Protein AF-A0A6L4YQX4-F1 (afdb_monomer_lite)

Radius of gyration: 18.57 Å; chains: 1; bounding box: 45×34×50 Å

Secondary structure (DSSP, 8-state):
-----PPPP-SB-----BTTTB-HHHHHHHHHHHHHHTTT----HHHHHHHHHHHHHHHHHH----HHHHHHHHHHHHHHHTT----GGGTTHHHHHGGGPPBPTTHHHHHHHHHTTSB-

Structure (mmCIF, N/CA/C/O backbone):
data_AF-A0A6L4YQX4-F1
#
_entry.id   AF-A0A6L4YQX4-F1
#
loop_
_atom_site.group_PDB
_atom_site.id
_atom_site.type_symbol
_atom_site.label_atom_id
_atom_site.label_alt_id
_atom_site.label_comp_id
_atom_site.label_asym_id
_atom_site.label_entity_id
_atom_site.label_seq_id
_atom_site.pdbx_PDB_ins_code
_atom_site.Cartn_x
_atom_site.Cartn_y
_atom_site.Cartn_z
_atom_site.occupancy
_atom_site.B_iso_or_equiv
_atom_site.auth_seq_id
_atom_site.auth_comp_id
_atom_site.auth_asym_id
_atom_site.auth_atom_id
_atom_site.pdbx_PDB_model_num
ATOM 1 N N . MET A 1 1 ? 20.933 23.710 -32.180 1.00 43.03 1 MET A N 1
ATOM 2 C CA . MET A 1 1 ? 21.618 22.402 -32.240 1.00 43.03 1 MET A CA 1
ATOM 3 C C . MET A 1 1 ? 21.294 21.699 -30.932 1.00 43.03 1 MET A C 1
ATOM 5 O O . MET A 1 1 ? 21.873 22.048 -29.916 1.00 43.03 1 MET A O 1
ATOM 9 N N . GLU A 1 2 ? 20.266 20.849 -30.912 1.00 49.19 2 GLU A N 1
ATOM 10 C CA . GLU A 1 2 ? 19.878 20.118 -29.699 1.00 49.19 2 GLU A CA 1
ATOM 11 C C . GLU A 1 2 ? 20.845 18.957 -29.482 1.00 49.19 2 GLU A C 1
ATOM 13 O O . GLU A 1 2 ? 20.941 18.032 -30.291 1.00 49.19 2 GLU A O 1
ATOM 18 N N . THR A 1 3 ? 21.598 19.020 -28.393 1.00 53.81 3 THR A N 1
ATOM 19 C CA . THR A 1 3 ? 22.459 17.937 -27.938 1.00 53.81 3 THR A CA 1
ATOM 20 C C . THR A 1 3 ? 21.564 16.789 -27.477 1.00 53.81 3 THR A C 1
ATOM 22 O O . THR A 1 3 ? 20.989 16.837 -26.390 1.00 53.81 3 THR A O 1
ATOM 25 N N . LYS A 1 4 ? 21.428 15.736 -28.296 1.00 59.88 4 LYS A N 1
ATOM 26 C CA . LYS A 1 4 ? 20.881 14.453 -27.834 1.00 59.88 4 LYS A CA 1
ATOM 27 C C . LYS A 1 4 ? 21.758 13.972 -26.682 1.00 59.88 4 LYS A C 1
ATOM 29 O O . LYS A 1 4 ? 22.874 13.510 -26.906 1.00 59.88 4 LYS A O 1
ATOM 34 N N . LYS A 1 5 ? 21.265 14.111 -25.450 1.00 64.81 5 LYS A N 1
ATOM 35 C CA . LYS A 1 5 ? 21.910 13.549 -24.264 1.00 64.81 5 LYS A CA 1
ATOM 36 C C . LYS A 1 5 ? 22.009 12.042 -24.482 1.00 64.81 5 LYS A C 1
ATOM 38 O O . LYS A 1 5 ? 20.990 11.362 -24.586 1.00 64.81 5 LYS A O 1
ATOM 43 N N . GLN A 1 6 ? 23.231 11.544 -24.633 1.00 67.44 6 GLN A N 1
ATOM 44 C CA . GLN A 1 6 ? 23.480 10.118 -24.771 1.00 67.44 6 GLN A CA 1
ATOM 45 C C . GLN A 1 6 ? 23.023 9.457 -23.471 1.00 67.44 6 GLN A C 1
ATOM 47 O O . GLN A 1 6 ? 23.510 9.804 -22.393 1.00 67.44 6 GLN A O 1
ATOM 52 N N . MET A 1 7 ? 22.013 8.590 -23.555 1.00 64.94 7 MET A N 1
ATOM 53 C CA . MET A 1 7 ? 21.562 7.865 -22.375 1.00 64.94 7 MET A CA 1
ATOM 54 C C . MET A 1 7 ? 22.690 6.930 -21.936 1.00 64.94 7 MET A C 1
ATOM 56 O O . MET A 1 7 ? 23.275 6.267 -22.798 1.00 64.94 7 MET A O 1
ATOM 60 N N . PRO A 1 8 ? 23.014 6.890 -20.636 1.00 72.00 8 PRO A N 1
ATOM 61 C CA . PRO A 1 8 ? 24.006 5.959 -20.140 1.00 72.00 8 PRO A CA 1
ATOM 62 C C . PRO A 1 8 ? 23.606 4.525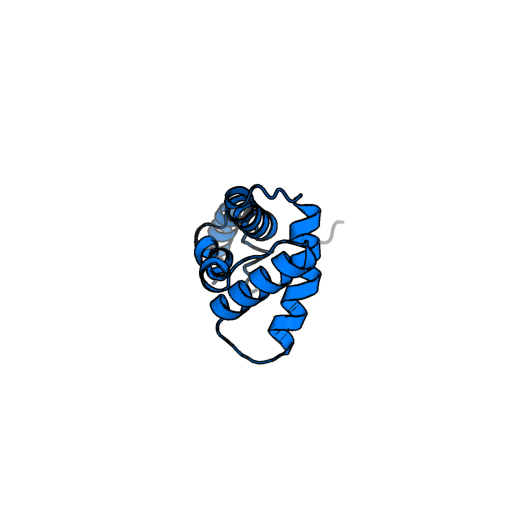 -20.507 1.00 72.00 8 PRO A C 1
ATOM 64 O O . PRO A 1 8 ? 22.426 4.167 -20.500 1.00 72.00 8 PRO A O 1
ATOM 67 N N . GLN A 1 9 ? 24.595 3.734 -20.915 1.00 83.00 9 GLN A N 1
ATOM 68 C CA . GLN A 1 9 ? 24.395 2.341 -21.283 1.00 83.00 9 GLN A CA 1
ATOM 69 C C . GLN A 1 9 ? 24.385 1.510 -19.999 1.00 83.00 9 GLN A C 1
ATOM 71 O O . GLN A 1 9 ? 25.366 1.501 -19.261 1.00 83.00 9 GLN A O 1
ATOM 76 N N . PHE A 1 10 ? 23.265 0.843 -19.735 1.00 89.19 10 PHE A N 1
ATOM 77 C CA . PHE A 1 10 ? 23.080 -0.030 -18.581 1.00 89.19 10 PHE A CA 1
ATOM 78 C C . PHE A 1 10 ? 22.702 -1.429 -19.055 1.00 89.19 10 PHE A C 1
ATOM 80 O O . PHE A 1 10 ? 22.077 -1.574 -20.106 1.00 89.19 10 PHE A O 1
ATOM 87 N N . GLU A 1 11 ? 23.065 -2.438 -18.269 1.00 91.12 11 GLU A N 1
ATOM 88 C CA . GLU A 1 11 ? 22.725 -3.842 -18.533 1.00 91.12 11 GLU A CA 1
ATOM 89 C C . GLU A 1 11 ? 21.556 -4.320 -17.656 1.00 91.12 11 GLU A C 1
ATOM 91 O O . GLU A 1 11 ? 20.728 -5.106 -18.117 1.00 91.12 11 GLU A O 1
ATOM 96 N N . ILE A 1 12 ? 21.453 -3.794 -16.428 1.00 95.56 12 ILE A N 1
ATOM 97 C CA . ILE A 1 12 ? 20.454 -4.172 -15.419 1.00 95.56 12 ILE A CA 1
ATOM 98 C C . ILE A 1 12 ? 19.659 -2.936 -14.983 1.00 95.56 12 ILE A C 1
ATOM 100 O O . ILE A 1 12 ? 20.244 -1.875 -14.752 1.00 95.56 12 ILE A O 1
ATOM 104 N N . ILE A 1 13 ? 18.340 -3.084 -14.835 1.00 94.56 13 ILE A N 1
ATOM 105 C CA . ILE A 1 13 ? 17.455 -2.083 -14.229 1.00 94.56 13 ILE A CA 1
ATOM 106 C C . ILE A 1 13 ? 16.769 -2.707 -13.017 1.00 94.56 13 ILE A C 1
ATOM 108 O O . ILE A 1 13 ? 15.947 -3.599 -13.170 1.00 94.56 13 ILE A O 1
ATOM 112 N N . THR A 1 14 ? 17.069 -2.209 -11.819 1.00 96.00 14 THR A N 1
ATOM 113 C CA . THR A 1 14 ? 16.376 -2.609 -10.589 1.00 96.00 14 THR A CA 1
ATOM 114 C C . THR A 1 14 ? 15.214 -1.666 -10.306 1.00 96.00 14 THR A C 1
ATOM 116 O O . THR A 1 14 ? 15.400 -0.446 -10.338 1.00 96.00 14 THR A O 1
ATOM 119 N N . PHE A 1 15 ? 14.048 -2.215 -9.972 1.00 97.06 15 PHE A N 1
ATOM 120 C CA . PHE A 1 15 ? 12.858 -1.437 -9.637 1.00 97.06 15 PHE A CA 1
ATOM 121 C C . PHE A 1 15 ? 12.521 -1.555 -8.156 1.00 97.06 15 PHE A C 1
ATOM 123 O O . PHE A 1 15 ? 12.547 -2.643 -7.581 1.00 97.06 15 PHE A O 1
ATOM 130 N N . ASP A 1 16 ? 12.138 -0.427 -7.569 1.00 97.31 16 ASP A N 1
ATOM 131 C CA . ASP A 1 16 ? 11.195 -0.458 -6.458 1.00 97.31 16 ASP A CA 1
ATOM 132 C C . ASP A 1 16 ? 9.822 -0.968 -6.955 1.00 97.31 16 ASP A C 1
ATOM 134 O O . ASP A 1 16 ? 9.507 -0.852 -8.139 1.00 97.31 16 ASP A O 1
ATOM 138 N N . CYS A 1 17 ? 9.013 -1.559 -6.072 1.00 94.88 17 CYS A N 1
ATOM 139 C CA . CYS A 1 17 ? 7.738 -2.178 -6.439 1.00 94.88 17 CYS A CA 1
ATOM 140 C C . CYS A 1 17 ? 6.531 -1.324 -6.030 1.00 94.88 17 CYS A C 1
ATOM 142 O O . CYS A 1 17 ? 5.746 -0.916 -6.887 1.00 94.88 17 CYS A O 1
ATOM 144 N N . TYR A 1 18 ? 6.363 -1.037 -4.738 1.00 94.62 18 TYR A N 1
ATOM 145 C CA . TYR A 1 18 ? 5.161 -0.382 -4.215 1.00 94.62 18 TYR A CA 1
ATOM 146 C C . TYR A 1 18 ? 5.290 1.138 -4.317 1.00 94.62 18 TYR A C 1
ATOM 148 O O . TYR A 1 18 ? 6.077 1.748 -3.607 1.00 94.62 18 TYR A O 1
ATOM 156 N N . GLY A 1 19 ? 4.506 1.752 -5.204 1.00 94.44 19 GLY A N 1
ATOM 157 C CA . GLY A 1 19 ? 4.580 3.191 -5.500 1.00 94.44 19 GLY A CA 1
ATOM 158 C C . GLY A 1 19 ? 5.333 3.508 -6.784 1.00 94.44 19 GLY A C 1
ATOM 159 O O . GLY A 1 19 ? 5.114 4.569 -7.361 1.00 94.44 19 GLY A O 1
ATOM 160 N N . THR A 1 20 ? 6.123 2.558 -7.286 1.00 97.81 20 THR A N 1
ATOM 161 C CA . THR A 1 20 ? 6.754 2.635 -8.610 1.00 97.81 20 THR A CA 1
ATOM 162 C C . THR A 1 20 ? 6.009 1.792 -9.648 1.00 97.81 20 THR A C 1
ATOM 164 O O . THR A 1 20 ? 5.718 2.271 -10.741 1.00 97.81 20 THR A O 1
ATOM 167 N N . LEU A 1 21 ? 5.687 0.536 -9.322 1.00 98.25 21 LEU A N 1
ATOM 168 C CA . LEU A 1 21 ? 5.008 -0.408 -10.219 1.00 98.25 21 LEU A CA 1
ATOM 169 C C . LEU A 1 21 ? 3.567 -0.676 -9.775 1.00 98.25 21 LEU A C 1
ATOM 171 O O . LEU A 1 21 ? 2.668 -0.733 -10.607 1.00 98.25 21 LEU A O 1
ATOM 175 N N . ILE A 1 22 ? 3.353 -0.845 -8.470 1.00 98.38 22 ILE A N 1
ATOM 176 C CA . ILE A 1 22 ? 2.058 -1.168 -7.868 1.00 98.38 22 ILE A CA 1
ATOM 177 C C . ILE A 1 22 ? 1.403 0.090 -7.306 1.00 98.38 22 ILE A C 1
ATOM 179 O O . ILE A 1 22 ? 2.032 0.839 -6.552 1.00 98.38 22 ILE A O 1
ATOM 183 N N . ASP A 1 23 ? 0.119 0.270 -7.622 1.00 98.25 23 ASP A N 1
ATOM 184 C CA . ASP A 1 23 ? -0.752 1.299 -7.055 1.00 98.25 23 ASP A CA 1
ATOM 185 C C . ASP A 1 23 ? -1.165 0.904 -5.630 1.00 98.25 23 ASP A C 1
ATOM 187 O O . ASP A 1 23 ? -2.269 0.422 -5.350 1.00 98.25 23 ASP A O 1
ATOM 191 N N . TRP A 1 24 ? -0.207 1.051 -4.718 1.00 97.69 24 TRP A N 1
ATOM 192 C CA . TRP A 1 24 ? -0.380 0.700 -3.316 1.00 97.69 24 TRP A CA 1
ATOM 193 C C . TRP A 1 24 ? -1.410 1.591 -2.626 1.00 97.69 24 TRP A C 1
ATOM 195 O O . TRP A 1 24 ? -2.123 1.097 -1.759 1.00 97.69 24 TRP A O 1
ATOM 205 N N . GLU A 1 25 ? -1.539 2.865 -3.018 1.00 97.81 25 GLU A N 1
ATOM 206 C CA . GLU A 1 25 ? -2.485 3.787 -2.389 1.00 97.81 25 GLU A CA 1
ATOM 207 C C . GLU A 1 25 ? -3.928 3.312 -2.572 1.00 97.81 25 GLU A C 1
ATOM 209 O O . GLU A 1 25 ? -4.710 3.280 -1.619 1.00 97.81 25 GLU A O 1
ATOM 214 N N . ASN A 1 26 ? -4.302 2.925 -3.795 1.00 98.19 26 ASN A N 1
ATOM 215 C CA . ASN A 1 26 ? -5.624 2.355 -4.028 1.00 98.19 26 ASN A CA 1
ATOM 216 C C . ASN A 1 26 ? -5.735 0.952 -3.420 1.00 98.19 26 ASN A C 1
ATOM 218 O O . ASN A 1 26 ? -6.793 0.606 -2.893 1.00 98.19 26 ASN A O 1
ATOM 222 N N . GLY A 1 27 ? -4.654 0.167 -3.423 1.00 98.12 27 GLY A N 1
ATOM 223 C CA . GLY A 1 27 ? -4.593 -1.138 -2.762 1.00 98.12 27 GLY A CA 1
ATOM 224 C C . GLY A 1 27 ? -4.969 -1.082 -1.277 1.00 98.12 27 GLY A C 1
ATOM 225 O O . GLY A 1 27 ? -5.946 -1.714 -0.860 1.00 98.12 27 GLY A O 1
ATOM 226 N N . ILE A 1 28 ? -4.249 -0.278 -0.490 1.00 98.06 28 ILE A N 1
ATOM 227 C CA . ILE A 1 28 ? -4.498 -0.119 0.948 1.00 98.06 28 ILE A CA 1
ATOM 228 C C . ILE A 1 28 ? -5.860 0.510 1.229 1.00 98.06 28 ILE A C 1
ATOM 230 O O . ILE A 1 28 ? -6.582 0.031 2.102 1.00 98.06 28 ILE A O 1
ATOM 234 N N . THR A 1 29 ? -6.244 1.532 0.460 1.00 98.50 29 THR A N 1
ATOM 235 C CA . THR A 1 29 ? -7.521 2.233 0.641 1.00 98.50 29 THR A CA 1
ATOM 236 C C . THR A 1 29 ? -8.694 1.281 0.465 1.00 98.50 29 THR A C 1
ATOM 238 O O . THR A 1 29 ? -9.547 1.181 1.347 1.00 98.50 29 THR A O 1
ATOM 241 N N . ASN A 1 30 ? -8.704 0.519 -0.631 1.00 98.50 30 ASN A N 1
ATOM 242 C CA . ASN A 1 30 ? -9.777 -0.423 -0.928 1.00 98.50 30 ASN A CA 1
ATOM 243 C C . ASN A 1 30 ? -9.857 -1.538 0.120 1.00 98.50 30 ASN A C 1
ATOM 245 O O . ASN A 1 30 ? -10.952 -1.904 0.548 1.00 98.50 30 ASN A O 1
ATOM 249 N N . ALA A 1 31 ? -8.710 -2.074 0.550 1.00 98.38 31 ALA A N 1
ATOM 250 C CA . ALA A 1 31 ? -8.665 -3.106 1.580 1.00 98.38 31 ALA A CA 1
ATOM 251 C C . ALA A 1 31 ? -9.213 -2.589 2.918 1.00 98.38 31 ALA A C 1
ATOM 253 O O . ALA A 1 31 ? -10.061 -3.239 3.532 1.00 98.38 31 ALA A O 1
ATOM 254 N N . PHE A 1 32 ? -8.768 -1.402 3.341 1.00 98.38 32 PHE A N 1
ATOM 255 C CA . PHE A 1 32 ? -9.149 -0.796 4.615 1.00 98.38 32 PHE A CA 1
ATOM 256 C C . PHE A 1 32 ? -10.631 -0.430 4.646 1.00 98.38 32 PHE A C 1
ATOM 258 O O . PHE A 1 32 ? -11.339 -0.812 5.573 1.00 98.38 32 PHE A O 1
ATOM 265 N N . GLN A 1 33 ? -11.134 0.231 3.598 1.00 98.31 33 GLN A N 1
ATOM 266 C CA . GLN A 1 33 ? -12.553 0.571 3.471 1.00 98.31 33 GLN A CA 1
ATOM 267 C C . GLN A 1 33 ? -13.439 -0.676 3.447 1.00 98.31 33 GLN A C 1
ATOM 269 O O . GLN A 1 33 ? -14.479 -0.710 4.106 1.00 98.31 33 GLN A O 1
ATOM 274 N N . LYS A 1 34 ? -13.026 -1.723 2.721 1.00 98.19 34 LYS A N 1
ATOM 275 C CA . LYS A 1 34 ? -13.767 -2.986 2.669 1.00 98.19 34 LYS A CA 1
ATOM 276 C C . LYS A 1 34 ? -13.888 -3.612 4.055 1.00 98.19 34 LYS A C 1
ATOM 278 O O . LYS A 1 34 ? -14.989 -4.004 4.436 1.00 98.19 34 LYS A O 1
ATOM 283 N N . GLU A 1 35 ? -12.796 -3.693 4.809 1.00 98.19 35 GLU A N 1
ATOM 284 C CA . GLU A 1 35 ? -12.832 -4.293 6.143 1.00 98.19 35 GLU A CA 1
ATOM 285 C C . GLU A 1 35 ? -13.603 -3.420 7.147 1.00 98.19 35 GLU A C 1
ATOM 287 O O . GLU A 1 35 ? -14.434 -3.945 7.889 1.00 98.19 35 GLU A O 1
ATOM 292 N N . ALA A 1 36 ? -13.413 -2.098 7.109 1.00 98.06 36 ALA A N 1
ATOM 293 C CA . ALA A 1 36 ? -14.123 -1.133 7.951 1.00 98.06 36 ALA A CA 1
ATOM 294 C C . ALA A 1 36 ? -15.644 -1.150 7.729 1.00 98.06 36 ALA A C 1
ATOM 296 O O . ALA A 1 36 ? -16.421 -1.069 8.685 1.00 98.06 36 ALA A O 1
ATOM 297 N N . SER A 1 37 ? -16.087 -1.337 6.481 1.00 97.88 37 SER A N 1
ATOM 298 C CA . SER A 1 37 ? -17.514 -1.375 6.136 1.00 97.88 37 SER A CA 1
ATOM 299 C C . SER A 1 37 ? -18.279 -2.505 6.833 1.00 97.88 37 SER A C 1
ATOM 301 O O . SER A 1 37 ? -19.475 -2.368 7.095 1.00 97.88 37 SER A O 1
ATOM 303 N N . ARG A 1 38 ? -17.592 -3.597 7.203 1.00 96.94 38 ARG A N 1
ATOM 304 C CA . ARG A 1 38 ? -18.181 -4.718 7.957 1.00 96.94 38 ARG A CA 1
ATOM 305 C C . ARG A 1 38 ? -18.636 -4.301 9.357 1.00 96.94 38 ARG A C 1
ATOM 307 O O . ARG A 1 38 ? -19.550 -4.919 9.891 1.00 96.94 38 ARG A O 1
ATOM 314 N N . ASP A 1 39 ? -18.041 -3.239 9.898 1.00 96.81 39 ASP A N 1
ATOM 315 C CA . ASP A 1 39 ? -18.370 -2.657 11.202 1.00 96.81 39 ASP A CA 1
ATOM 316 C C . ASP A 1 39 ? -19.16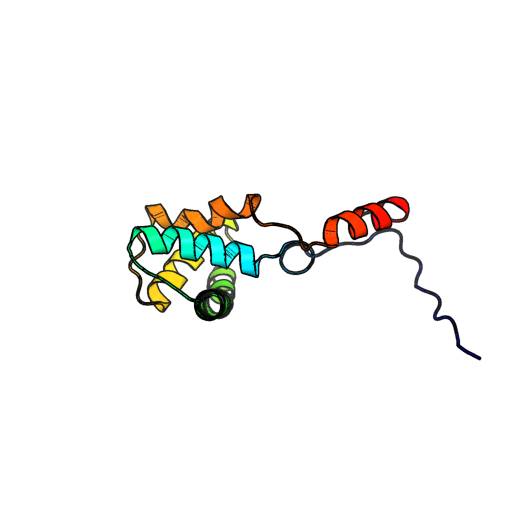4 -1.342 11.066 1.00 96.81 39 ASP A C 1
ATOM 318 O O . ASP A 1 39 ? -19.306 -0.587 12.028 1.00 96.81 39 ASP A O 1
ATOM 322 N N . GLY A 1 40 ? -19.669 -1.032 9.864 1.00 97.50 40 GLY A N 1
ATOM 323 C CA . GLY A 1 40 ? -20.422 0.196 9.592 1.00 97.50 40 GLY A CA 1
ATOM 324 C C . GLY A 1 40 ? -19.575 1.472 9.610 1.00 97.50 40 GLY A C 1
ATOM 325 O O . GLY A 1 40 ? -20.124 2.567 9.738 1.00 97.50 40 GLY A O 1
ATOM 326 N N . LYS A 1 41 ? -18.247 1.347 9.500 1.00 97.88 41 LYS A N 1
ATOM 327 C CA . LYS A 1 41 ? -17.308 2.471 9.435 1.00 97.88 41 LYS A CA 1
ATOM 328 C C . LYS A 1 41 ? -16.990 2.812 7.979 1.00 97.88 41 LYS A C 1
ATOM 330 O O . LYS A 1 41 ? -16.863 1.927 7.135 1.00 97.88 41 LYS A O 1
ATOM 335 N N . THR A 1 42 ? -16.814 4.101 7.711 1.00 97.88 42 THR A N 1
ATOM 336 C CA . THR A 1 42 ? -16.443 4.628 6.395 1.00 97.88 42 THR A CA 1
ATOM 337 C C . THR A 1 42 ? -15.296 5.604 6.578 1.00 97.88 42 THR A C 1
ATOM 339 O O . THR A 1 42 ? -15.371 6.467 7.447 1.00 97.88 42 THR A O 1
ATOM 342 N N . PHE A 1 43 ? -14.272 5.4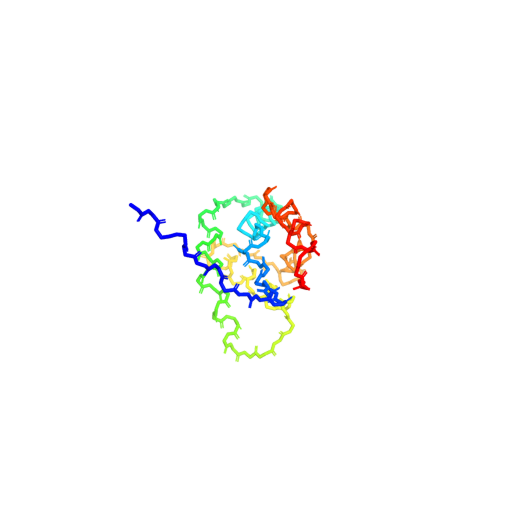76 5.741 1.00 98.12 43 PHE A N 1
ATOM 343 C CA . PHE A 1 43 ? -13.100 6.344 5.734 1.00 98.12 43 PHE A CA 1
ATOM 344 C C . PHE A 1 43 ? -12.826 6.810 4.311 1.00 98.12 43 PHE A C 1
ATOM 346 O O . PHE A 1 43 ? -13.015 6.057 3.353 1.00 98.12 43 PHE A O 1
ATOM 353 N N . THR A 1 44 ? -12.390 8.049 4.167 1.00 98.44 44 THR A N 1
ATOM 354 C CA . THR A 1 44 ? -11.917 8.623 2.905 1.00 98.44 44 THR A CA 1
ATOM 355 C C . THR A 1 44 ? -10.551 8.048 2.528 1.00 98.44 44 THR A C 1
ATOM 357 O O . THR A 1 44 ? -9.834 7.508 3.373 1.00 98.44 44 THR A O 1
ATOM 360 N N . LYS A 1 45 ? -10.171 8.160 1.249 1.00 98.25 45 LYS A N 1
ATOM 361 C CA . LYS A 1 45 ? -8.831 7.752 0.803 1.00 98.25 45 LYS A CA 1
ATOM 362 C C . LYS A 1 45 ? -7.763 8.541 1.559 1.00 98.25 45 LYS A C 1
ATOM 364 O O . LYS A 1 45 ? -6.784 7.976 2.030 1.00 98.25 45 LYS A O 1
ATOM 369 N N . GLU A 1 46 ? -7.986 9.837 1.712 1.00 98.44 46 GLU A N 1
ATOM 370 C CA . GLU A 1 46 ? -7.073 10.771 2.356 1.00 98.44 46 GLU A CA 1
ATOM 371 C C . GLU A 1 46 ? -6.819 10.393 3.821 1.00 98.44 46 GLU A C 1
ATOM 373 O O . GLU A 1 46 ? -5.666 10.379 4.246 1.00 98.44 46 GLU A O 1
ATOM 378 N N . GLU A 1 47 ? -7.859 10.016 4.573 1.00 98.50 47 GLU A N 1
ATOM 379 C CA . GLU A 1 47 ? -7.727 9.531 5.956 1.00 98.50 47 GLU A CA 1
ATOM 380 C C . GLU A 1 47 ? -6.902 8.242 6.037 1.00 98.50 47 GLU A C 1
ATOM 382 O O . GLU A 1 47 ? -5.990 8.145 6.860 1.00 98.50 47 GLU A O 1
ATOM 387 N N . VAL A 1 48 ? -7.181 7.266 5.164 1.00 98.50 48 VAL A N 1
ATOM 388 C CA . VAL A 1 48 ? -6.460 5.983 5.157 1.00 98.50 48 VAL A CA 1
ATOM 389 C C . VAL A 1 48 ? -4.985 6.185 4.808 1.00 98.50 48 VAL A C 1
ATOM 391 O O . VAL A 1 48 ? -4.112 5.658 5.498 1.00 98.50 48 VAL A O 1
ATOM 394 N N . ILE A 1 49 ? -4.690 6.967 3.768 1.00 98.31 49 ILE A N 1
ATOM 395 C CA . ILE A 1 49 ? -3.314 7.232 3.334 1.00 98.31 49 ILE A CA 1
ATOM 396 C C . ILE A 1 49 ? -2.550 8.038 4.384 1.00 98.31 49 ILE A C 1
ATOM 398 O O . ILE A 1 49 ? -1.420 7.679 4.716 1.00 98.31 49 ILE A O 1
ATOM 402 N N . ALA A 1 50 ? -3.159 9.079 4.958 1.00 98.44 50 ALA A N 1
ATOM 403 C CA . ALA A 1 50 ? -2.527 9.867 6.011 1.00 98.44 50 ALA A CA 1
ATOM 404 C C . ALA A 1 50 ? -2.194 9.008 7.241 1.00 98.44 50 ALA A C 1
ATOM 406 O O . ALA A 1 50 ? -1.079 9.090 7.761 1.00 98.44 50 ALA A O 1
ATOM 407 N N . ALA A 1 51 ? -3.121 8.143 7.669 1.00 98.31 51 ALA A N 1
ATOM 408 C CA . ALA A 1 51 ? -2.887 7.224 8.777 1.00 98.31 51 ALA A CA 1
ATOM 409 C C . ALA A 1 51 ? -1.763 6.224 8.459 1.00 98.31 51 ALA A C 1
ATOM 411 O O . ALA A 1 51 ? -0.879 6.018 9.289 1.00 98.31 51 ALA A O 1
ATOM 412 N N . HIS A 1 52 ? -1.748 5.644 7.256 1.00 98.00 52 HIS A N 1
ATOM 413 C CA . HIS A 1 52 ? -0.704 4.703 6.851 1.00 98.00 52 HIS A CA 1
ATOM 414 C C . HIS A 1 52 ? 0.688 5.345 6.846 1.00 98.00 52 HIS A C 1
ATOM 416 O O . HIS A 1 52 ? 1.597 4.829 7.495 1.00 98.00 52 HIS A O 1
ATOM 422 N N . ILE A 1 53 ? 0.836 6.501 6.187 1.00 97.50 53 ILE A N 1
ATOM 423 C CA . ILE A 1 53 ? 2.110 7.235 6.097 1.00 97.50 53 ILE A CA 1
ATOM 424 C C . ILE A 1 53 ? 2.628 7.615 7.487 1.00 97.50 53 ILE A C 1
ATOM 426 O O . ILE A 1 53 ? 3.833 7.579 7.735 1.00 97.50 53 ILE A O 1
ATOM 430 N N . ALA A 1 54 ? 1.734 7.973 8.410 1.00 97.94 54 ALA A N 1
ATOM 431 C CA . ALA A 1 54 ? 2.124 8.314 9.770 1.00 97.94 54 ALA A CA 1
ATOM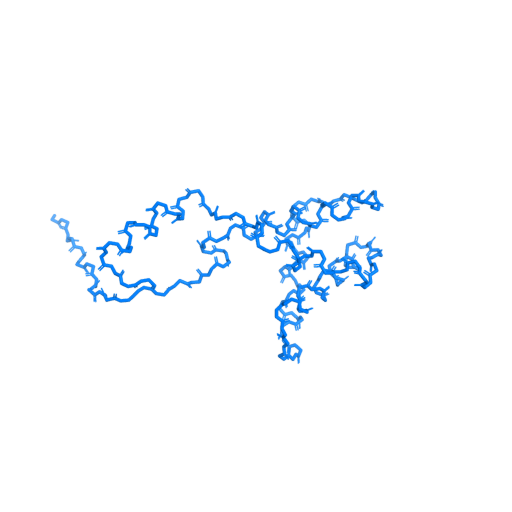 432 C C . ALA A 1 54 ? 2.605 7.091 10.571 1.00 97.94 54 ALA A C 1
ATOM 434 O O . ALA A 1 54 ? 3.493 7.231 11.412 1.00 97.94 54 ALA A O 1
ATOM 435 N N . ILE A 1 55 ? 2.017 5.913 10.345 1.00 98.25 55 ILE A N 1
ATOM 436 C CA . ILE A 1 55 ? 2.132 4.749 11.235 1.00 98.25 55 ILE A CA 1
ATOM 437 C C . ILE A 1 55 ? 3.148 3.720 10.745 1.00 98.25 55 ILE A C 1
ATOM 439 O O . ILE A 1 55 ? 3.923 3.221 11.563 1.00 98.25 55 ILE A O 1
ATOM 443 N N . GLU A 1 56 ? 3.173 3.397 9.449 1.00 97.25 56 GLU A N 1
ATOM 444 C CA . GLU A 1 56 ? 4.055 2.355 8.903 1.00 97.25 56 GLU A CA 1
ATOM 445 C C . GLU A 1 56 ? 5.534 2.570 9.274 1.00 97.25 56 GLU A C 1
ATOM 447 O O . GLU A 1 56 ? 6.142 1.629 9.795 1.00 97.25 56 GLU A O 1
ATOM 452 N N . PRO A 1 57 ? 6.109 3.786 9.149 1.00 96.81 57 PRO A N 1
ATOM 453 C CA . PRO A 1 57 ? 7.513 4.006 9.491 1.00 96.81 57 PRO A CA 1
ATOM 454 C C . PRO A 1 57 ? 7.817 3.760 10.971 1.00 96.81 57 PRO A C 1
ATOM 456 O O . PRO A 1 57 ? 8.914 3.323 11.313 1.00 96.81 57 PRO A O 1
ATOM 459 N N . GLN A 1 58 ? 6.851 4.019 11.859 1.00 97.56 58 GLN A N 1
ATOM 460 C CA . GLN A 1 58 ? 7.012 3.778 13.294 1.00 97.56 58 GLN A CA 1
ATOM 461 C C . GLN A 1 58 ? 7.094 2.276 13.573 1.00 97.56 58 GLN A C 1
ATOM 463 O O . GLN A 1 58 ? 8.005 1.836 14.265 1.00 97.56 58 GLN A O 1
ATOM 468 N N . VAL A 1 59 ? 6.189 1.489 12.982 1.00 97.31 59 VAL A N 1
ATOM 469 C CA . VAL A 1 59 ? 6.164 0.024 13.133 1.00 97.31 59 VAL A CA 1
ATOM 470 C C . VAL A 1 59 ? 7.421 -0.614 12.537 1.00 97.31 59 VAL A C 1
ATOM 472 O O . VAL A 1 59 ? 8.018 -1.499 13.148 1.00 97.31 59 VAL A O 1
ATOM 475 N N . GLN A 1 60 ? 7.859 -0.148 11.364 1.00 95.94 60 GLN A N 1
ATOM 476 C CA . GLN A 1 60 ? 9.079 -0.636 10.714 1.00 95.94 60 GLN A CA 1
ATOM 477 C C . GLN A 1 60 ? 10.350 -0.335 11.525 1.00 95.94 60 GLN A C 1
ATOM 479 O O . GLN A 1 60 ? 11.311 -1.102 11.458 1.00 95.94 60 GLN A O 1
ATOM 484 N N . ALA A 1 61 ? 10.369 0.761 12.290 1.00 96.88 61 ALA A N 1
ATOM 485 C CA . ALA A 1 61 ? 11.529 1.179 13.074 1.00 96.88 61 ALA A CA 1
ATOM 486 C C . ALA A 1 61 ? 11.713 0.408 14.394 1.00 96.88 61 ALA A C 1
ATOM 488 O O . ALA A 1 61 ? 12.791 0.483 14.983 1.00 96.88 61 ALA A O 1
ATOM 489 N N . GLU A 1 62 ? 10.698 -0.315 14.876 1.00 96.12 62 GLU A N 1
ATOM 490 C CA . GLU A 1 62 ? 10.757 -1.009 16.170 1.00 96.12 62 GLU A CA 1
ATOM 491 C C . GLU A 1 62 ? 11.732 -2.191 16.154 1.00 96.12 62 GLU A C 1
ATOM 493 O O . GLU A 1 62 ? 12.689 -2.227 16.928 1.00 96.12 62 GLU A O 1
ATOM 498 N N . PHE A 1 63 ? 11.499 -3.170 15.280 1.00 93.31 63 PHE A N 1
ATOM 499 C CA . PHE A 1 63 ? 12.390 -4.309 15.069 1.00 93.31 63 PHE A CA 1
ATOM 500 C C . PHE A 1 63 ? 12.067 -5.019 13.751 1.00 93.31 63 PHE A C 1
ATOM 502 O O . PHE A 1 63 ? 10.985 -4.873 13.184 1.00 93.31 63 PHE A O 1
ATOM 509 N N . TYR A 1 64 ? 13.013 -5.828 13.269 1.00 94.88 64 TYR A N 1
ATOM 510 C CA . TYR A 1 64 ? 12.837 -6.600 12.042 1.00 94.88 64 TYR A CA 1
ATOM 511 C C . TYR A 1 64 ? 11.801 -7.719 12.215 1.00 94.88 64 TYR A C 1
ATOM 513 O O . TYR A 1 64 ? 11.924 -8.569 13.098 1.00 94.88 64 TYR A O 1
ATOM 521 N N . GLN A 1 65 ? 10.819 -7.759 11.319 1.00 95.06 65 GLN A N 1
ATOM 522 C CA . GLN A 1 65 ? 9.766 -8.772 11.273 1.00 95.06 65 GLN A CA 1
ATOM 523 C C . GLN A 1 65 ? 9.285 -8.987 9.831 1.00 95.06 65 GLN A C 1
ATOM 525 O O . GLN A 1 65 ? 9.584 -8.199 8.933 1.00 95.06 65 GLN A O 1
ATOM 530 N N . LEU A 1 66 ? 8.537 -10.072 9.604 1.00 96.19 66 LEU A N 1
ATOM 531 C CA . LEU A 1 66 ? 7.901 -10.325 8.311 1.00 96.19 66 LEU A CA 1
ATOM 532 C C . LEU A 1 66 ? 6.972 -9.165 7.946 1.00 96.19 66 LEU A C 1
ATOM 534 O O . LEU A 1 66 ? 6.190 -8.714 8.782 1.00 96.19 66 LEU A O 1
ATOM 538 N N . TYR A 1 67 ? 7.002 -8.736 6.684 1.00 94.88 67 TYR A N 1
ATOM 539 C CA . TYR A 1 67 ? 6.190 -7.605 6.228 1.00 94.88 67 TYR A CA 1
ATOM 540 C C . TYR A 1 67 ? 4.683 -7.825 6.448 1.00 94.88 67 TYR A C 1
ATOM 542 O O . TYR A 1 67 ? 3.963 -6.890 6.772 1.00 94.88 67 TYR A O 1
ATOM 550 N N . SER A 1 68 ? 4.203 -9.071 6.398 1.00 95.69 68 SER A N 1
ATOM 551 C CA . SER A 1 68 ? 2.816 -9.409 6.751 1.00 95.69 68 SER A CA 1
ATOM 552 C C . SER A 1 68 ? 2.455 -9.066 8.202 1.00 95.69 68 SER A C 1
ATOM 554 O O . SER A 1 68 ? 1.329 -8.657 8.472 1.00 95.69 68 SER A O 1
ATOM 556 N N . ASN A 1 69 ? 3.399 -9.223 9.135 1.00 96.62 69 ASN A N 1
ATOM 557 C CA . ASN A 1 69 ? 3.196 -8.865 10.538 1.00 96.62 69 ASN A CA 1
ATOM 558 C C . ASN A 1 69 ? 3.240 -7.343 10.715 1.00 96.62 69 ASN A C 1
ATOM 560 O O . ASN A 1 69 ? 2.402 -6.802 11.430 1.00 96.62 69 ASN A O 1
ATOM 564 N N . ILE A 1 70 ? 4.133 -6.659 9.984 1.00 97.12 70 ILE A N 1
ATOM 565 C CA . ILE A 1 70 ? 4.163 -5.190 9.912 1.00 97.12 70 ILE A CA 1
ATOM 566 C C . ILE A 1 70 ? 2.803 -4.669 9.451 1.00 97.12 70 ILE A C 1
ATOM 568 O O . ILE A 1 70 ? 2.217 -3.834 10.125 1.00 97.12 70 ILE A O 1
ATOM 572 N N . LEU A 1 71 ? 2.260 -5.193 8.350 1.00 97.19 71 LEU A N 1
ATOM 573 C CA . LEU A 1 71 ? 0.972 -4.750 7.813 1.00 97.19 71 LEU A CA 1
ATOM 574 C C . LEU A 1 71 ? -0.200 -5.010 8.768 1.00 97.19 71 LEU A C 1
ATOM 576 O O . LEU A 1 71 ? -1.093 -4.171 8.860 1.00 97.19 71 LEU A O 1
ATOM 580 N N . ALA A 1 72 ? -0.202 -6.133 9.492 1.00 97.31 72 ALA A N 1
ATOM 581 C CA . ALA A 1 72 ? -1.229 -6.405 10.496 1.00 97.31 72 ALA A CA 1
ATOM 582 C C . ALA A 1 72 ? -1.165 -5.403 11.665 1.00 97.31 72 ALA A C 1
ATOM 584 O O . ALA A 1 72 ? -2.186 -4.843 12.061 1.00 97.31 72 ALA A O 1
ATOM 585 N N . GLU A 1 73 ? 0.037 -5.122 12.171 1.00 97.50 73 GLU A N 1
ATOM 586 C CA . GLU A 1 73 ? 0.252 -4.134 13.233 1.00 97.50 73 GLU A CA 1
ATOM 587 C C . GLU A 1 73 ? -0.095 -2.710 12.767 1.00 97.50 73 GLU A C 1
ATOM 589 O O . GLU A 1 73 ? -0.749 -1.944 13.476 1.00 97.50 73 GLU A O 1
ATOM 594 N N . VAL A 1 74 ? 0.280 -2.360 11.536 1.00 97.94 74 VAL A N 1
ATOM 595 C CA . VAL A 1 74 ? -0.081 -1.087 10.903 1.00 97.94 74 VAL A CA 1
ATOM 596 C C . VAL A 1 74 ? -1.595 -0.950 10.800 1.00 97.94 74 VAL A C 1
ATOM 598 O O . VAL A 1 74 ? -2.126 0.082 11.200 1.00 97.94 74 VAL A O 1
ATOM 601 N N . ALA A 1 75 ? -2.309 -1.986 10.352 1.00 98.19 75 ALA A N 1
ATOM 602 C CA . ALA A 1 75 ? -3.767 -1.963 10.268 1.00 98.19 75 ALA A CA 1
ATOM 603 C C . ALA A 1 75 ? -4.425 -1.729 11.640 1.00 98.19 75 ALA A C 1
ATOM 605 O O . ALA A 1 75 ? -5.339 -0.911 11.749 1.00 98.19 75 ALA A O 1
ATOM 606 N N . GLN A 1 76 ? -3.926 -2.387 12.693 1.00 98.12 76 GLN A N 1
ATOM 607 C CA . GLN A 1 76 ? -4.377 -2.188 14.076 1.00 98.12 76 GLN A CA 1
ATOM 608 C C . GLN A 1 76 ? -4.180 -0.748 14.551 1.00 98.12 76 GLN A C 1
ATOM 610 O O . GLN A 1 76 ? -5.111 -0.101 15.038 1.00 98.12 76 GLN A O 1
ATOM 615 N N . ARG A 1 77 ? -2.968 -0.214 14.382 1.00 98.12 77 ARG A N 1
ATOM 616 C CA . ARG A 1 77 ? -2.642 1.149 14.812 1.00 98.12 77 ARG A CA 1
ATOM 617 C C . ARG A 1 77 ? -3.391 2.201 14.000 1.00 98.12 77 ARG A C 1
ATOM 619 O O . ARG A 1 77 ? -3.822 3.196 14.578 1.00 98.12 77 ARG A O 1
ATOM 626 N N . MET A 1 78 ? -3.581 1.980 12.696 1.00 98.31 78 MET A N 1
ATOM 627 C CA . MET A 1 78 ? -4.390 2.846 11.832 1.00 98.31 78 MET A CA 1
ATOM 628 C C . MET A 1 78 ? -5.840 2.878 12.299 1.00 98.31 78 MET A C 1
ATOM 630 O O . MET A 1 78 ? -6.390 3.959 12.481 1.00 98.31 78 MET A O 1
ATOM 634 N N . ALA A 1 79 ? -6.443 1.713 12.555 1.00 98.00 79 ALA A N 1
ATOM 635 C CA . ALA A 1 79 ? -7.807 1.627 13.064 1.00 98.00 79 ALA A CA 1
ATOM 636 C C . ALA A 1 79 ? -7.954 2.389 14.389 1.00 98.00 79 ALA A C 1
ATOM 638 O O . ALA A 1 79 ? -8.833 3.238 14.514 1.00 98.00 79 ALA A O 1
ATOM 639 N N . LYS A 1 80 ? -7.021 2.195 15.329 1.00 97.50 80 LYS A N 1
ATOM 640 C CA . LYS A 1 80 ? -6.998 2.939 16.595 1.00 97.50 80 LYS A CA 1
ATOM 641 C C . LYS A 1 80 ? -6.859 4.453 16.400 1.00 97.50 80 LYS A C 1
ATOM 643 O O . LYS A 1 80 ? -7.497 5.207 17.123 1.00 97.50 80 LYS A O 1
ATOM 648 N N . ASN A 1 81 ? -6.026 4.903 15.458 1.00 97.00 81 ASN A N 1
ATOM 649 C CA . ASN A 1 81 ? -5.850 6.326 15.147 1.00 97.00 81 ASN A CA 1
ATOM 650 C C . ASN A 1 81 ? -7.122 6.962 14.558 1.00 97.00 81 ASN A C 1
ATOM 652 O O . ASN A 1 81 ? -7.365 8.143 14.771 1.00 97.00 81 ASN A O 1
ATOM 656 N N . LEU A 1 82 ? -7.932 6.161 13.863 1.00 97.56 82 LEU A N 1
ATOM 657 C CA . LEU A 1 82 ? -9.179 6.558 13.210 1.00 97.56 82 LEU A CA 1
ATOM 658 C C . LEU A 1 82 ? -10.435 6.214 14.040 1.00 97.56 82 LEU A C 1
ATOM 660 O O . LEU A 1 82 ? -11.527 6.078 13.485 1.00 97.56 82 LEU A O 1
ATOM 664 N N . ASP A 1 83 ? -10.292 6.029 15.358 1.00 96.94 83 ASP A N 1
ATOM 665 C CA . ASP A 1 83 ? -11.385 5.691 16.283 1.00 96.94 83 ASP A CA 1
ATOM 666 C C . ASP A 1 83 ? -12.223 4.469 15.834 1.00 96.94 83 ASP A C 1
ATOM 668 O O . ASP A 1 83 ? -13.466 4.434 15.887 1.00 96.94 83 ASP A O 1
ATOM 672 N N . TRP A 1 84 ? -11.525 3.433 15.362 1.00 97.88 84 TRP A N 1
ATOM 673 C CA . TRP A 1 84 ? -12.076 2.132 15.001 1.00 97.88 84 TRP A CA 1
ATOM 674 C C . TRP A 1 84 ? -11.436 1.012 15.825 1.00 97.88 84 TRP A C 1
ATOM 676 O O . TRP A 1 84 ? -10.236 0.751 15.757 1.00 97.88 84 TRP A O 1
ATOM 686 N N . GLU A 1 85 ? -12.269 0.314 16.595 1.00 95.75 85 GLU A N 1
ATOM 687 C CA . GLU A 1 85 ? -11.875 -0.885 17.330 1.00 95.75 85 GLU A CA 1
ATOM 688 C C . GLU A 1 85 ? -11.822 -2.095 16.386 1.00 95.75 85 GLU A C 1
ATOM 690 O O . GLU A 1 85 ? -12.808 -2.803 16.182 1.00 95.75 85 GLU A O 1
ATOM 695 N N . LEU A 1 86 ? -10.654 -2.328 15.789 1.00 96.81 86 LEU A N 1
ATOM 696 C CA . LEU A 1 86 ? -10.372 -3.516 14.989 1.00 96.81 86 LEU A CA 1
ATOM 697 C C . LEU A 1 86 ? -9.783 -4.615 15.884 1.00 96.81 86 LEU A C 1
ATOM 699 O O . LEU A 1 86 ? -8.783 -4.398 16.555 1.00 96.81 86 LEU A O 1
ATOM 703 N N . SER A 1 87 ? -10.338 -5.827 15.864 1.00 94.31 87 SER A N 1
ATOM 704 C CA . SER A 1 87 ? -9.761 -6.966 16.600 1.00 94.31 87 SER A CA 1
ATOM 705 C C . SER A 1 87 ? -8.464 -7.473 15.958 1.00 94.31 87 SER A C 1
ATOM 707 O O . SER A 1 87 ? -8.397 -7.554 14.728 1.00 94.31 87 SER A O 1
ATOM 709 N N . GLU A 1 88 ? -7.497 -7.929 16.759 1.00 91.19 88 GLU A N 1
ATOM 710 C CA . GLU A 1 88 ? -6.225 -8.498 16.273 1.00 91.19 88 GLU A CA 1
ATOM 711 C C . GLU A 1 88 ? -6.417 -9.625 15.244 1.00 91.19 88 GLU A C 1
ATOM 713 O O . GLU A 1 88 ? -5.720 -9.672 14.233 1.00 91.19 88 GLU A O 1
ATOM 718 N N . GLU A 1 89 ? -7.412 -10.497 15.440 1.00 91.25 89 GLU A N 1
ATOM 719 C CA . GLU A 1 89 ? -7.696 -11.618 14.531 1.00 91.25 89 GLU A CA 1
ATOM 720 C C . GLU A 1 89 ? -8.062 -11.152 13.111 1.00 91.25 89 GLU A C 1
ATOM 722 O O . GLU A 1 89 ? -7.719 -11.800 12.122 1.00 91.25 89 GLU A O 1
ATOM 727 N N . ARG A 1 90 ? -8.705 -9.984 13.000 1.00 94.88 90 ARG A N 1
ATOM 728 C CA . ARG A 1 90 ? -9.104 -9.377 11.723 1.00 94.88 90 ARG A CA 1
ATOM 729 C C . ARG A 1 90 ? -7.999 -8.529 11.098 1.00 94.88 90 ARG A C 1
ATOM 731 O O . ARG A 1 90 ? -8.080 -8.243 9.910 1.00 94.88 90 ARG A O 1
ATOM 738 N N . ALA A 1 91 ? -6.952 -8.170 11.844 1.00 95.56 91 ALA A N 1
ATOM 739 C CA . ALA A 1 91 ? -5.890 -7.255 11.410 1.00 95.56 91 ALA A CA 1
ATOM 740 C C . ALA A 1 91 ? -5.131 -7.701 10.153 1.00 95.56 91 ALA A C 1
ATOM 742 O O . ALA A 1 91 ? -4.562 -6.881 9.436 1.00 95.56 91 ALA A O 1
ATOM 743 N N . ARG A 1 92 ? -5.129 -9.008 9.870 1.00 96.81 92 ARG A N 1
ATOM 744 C CA . ARG A 1 92 ? -4.418 -9.588 8.725 1.00 96.81 92 ARG A CA 1
ATOM 745 C C . ARG A 1 92 ? -4.985 -9.197 7.365 1.00 96.81 92 ARG A C 1
ATOM 747 O O . ARG A 1 92 ? -4.270 -9.348 6.379 1.00 96.81 92 ARG A O 1
ATOM 754 N N . PHE A 1 93 ? -6.195 -8.630 7.305 1.00 97.62 93 PHE A N 1
ATOM 755 C CA . PHE A 1 93 ? -6.853 -8.280 6.042 1.00 97.62 93 PHE A CA 1
ATOM 756 C C . PHE A 1 93 ? -5.959 -7.450 5.107 1.00 97.62 93 PHE A C 1
ATOM 758 O O . PHE A 1 93 ? -6.021 -7.615 3.889 1.00 97.62 93 PHE A O 1
ATOM 765 N N . LEU A 1 94 ? -5.122 -6.561 5.662 1.00 96.44 94 LEU A N 1
ATOM 766 C CA . LEU A 1 94 ? -4.266 -5.697 4.861 1.00 96.44 94 LEU A CA 1
ATOM 767 C C . LEU A 1 94 ? -3.153 -6.502 4.181 1.00 96.44 94 LEU A C 1
ATOM 769 O O . LEU A 1 94 ? -2.964 -6.379 2.971 1.00 96.44 94 LEU A O 1
ATOM 773 N N . ALA A 1 95 ? -2.490 -7.383 4.933 1.00 96.31 95 ALA A N 1
ATOM 774 C CA . ALA A 1 95 ? -1.494 -8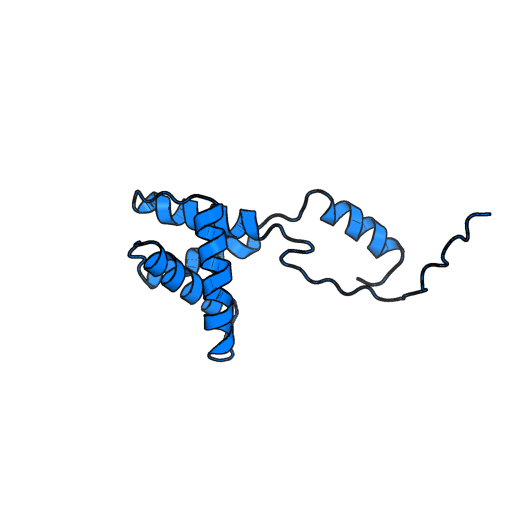.308 4.397 1.00 96.31 95 ALA A CA 1
ATOM 775 C C . ALA A 1 95 ? -2.110 -9.272 3.369 1.00 96.31 95 ALA A C 1
ATOM 777 O O . ALA A 1 95 ? -1.546 -9.469 2.295 1.00 96.31 95 ALA A O 1
ATOM 778 N N . ASP A 1 96 ? -3.295 -9.809 3.663 1.00 97.44 96 ASP A N 1
ATOM 779 C CA . ASP A 1 96 ? -4.006 -10.744 2.784 1.00 97.44 96 ASP A CA 1
ATOM 780 C C . ASP A 1 96 ? -4.464 -10.083 1.474 1.00 97.44 96 ASP A C 1
ATOM 782 O O . ASP A 1 96 ? -4.618 -10.751 0.450 1.00 97.44 96 ASP A O 1
ATOM 786 N N . SER A 1 97 ? -4.674 -8.763 1.482 1.00 97.38 97 SER A N 1
ATOM 787 C CA . SER A 1 97 ? -5.081 -8.010 0.294 1.00 97.38 97 SER A CA 1
ATOM 788 C C . SER A 1 97 ? -3.939 -7.751 -0.689 1.00 97.38 97 SER A C 1
ATOM 790 O O . SER A 1 97 ? -4.203 -7.542 -1.874 1.00 97.38 97 SER A O 1
ATOM 792 N N . LEU A 1 98 ? -2.687 -7.785 -0.227 1.00 95.69 98 LEU A N 1
ATOM 793 C CA . LEU A 1 98 ? -1.519 -7.332 -0.980 1.00 95.69 98 LEU A CA 1
ATOM 794 C C . LEU A 1 98 ? -1.346 -8.016 -2.356 1.00 95.69 98 LEU A C 1
ATOM 796 O O . LEU A 1 98 ? -1.107 -7.304 -3.331 1.00 95.69 98 LEU A O 1
ATOM 800 N N . PRO A 1 99 ? -1.575 -9.338 -2.521 1.00 96.31 99 PRO A N 1
ATOM 801 C CA . PRO A 1 99 ? -1.515 -9.993 -3.835 1.00 96.31 99 PRO A CA 1
ATOM 802 C C . PRO A 1 99 ? -2.548 -9.500 -4.861 1.00 96.31 99 PRO A C 1
ATOM 804 O O . PRO A 1 99 ? -2.424 -9.804 -6.044 1.00 96.31 99 PRO A O 1
ATOM 807 N N . SER A 1 100 ? -3.593 -8.791 -4.424 1.00 96.88 100 SER A N 1
ATOM 808 C CA . SER A 1 100 ? -4.654 -8.272 -5.299 1.00 96.88 100 SER A CA 1
ATOM 809 C C . SER A 1 100 ? -4.430 -6.827 -5.752 1.00 96.88 100 SER A C 1
ATOM 811 O O . SER A 1 100 ? -5.203 -6.316 -6.569 1.00 96.88 100 SER A O 1
ATOM 813 N N . TRP A 1 101 ? -3.396 -6.158 -5.234 1.00 97.81 101 TRP A N 1
ATOM 814 C CA . TRP A 1 101 ? -3.106 -4.767 -5.566 1.00 97.81 101 TRP A CA 1
ATOM 815 C C . TRP A 1 101 ? -2.664 -4.654 -7.022 1.00 97.81 101 TRP A C 1
ATOM 817 O O . TRP A 1 101 ? -1.855 -5.441 -7.512 1.00 97.81 101 TRP A O 1
ATOM 827 N N . GLN A 1 102 ? -3.251 -3.695 -7.731 1.00 98.19 102 GLN A N 1
ATOM 828 C CA . GLN A 1 102 ? -3.073 -3.583 -9.172 1.00 98.19 102 GLN A CA 1
ATOM 829 C C . GLN A 1 102 ? -1.816 -2.774 -9.509 1.00 98.19 102 GLN A C 1
ATOM 831 O O . GLN A 1 102 ? -1.487 -1.824 -8.796 1.00 98.19 102 GLN A O 1
ATOM 836 N N . PRO A 1 103 ? -1.119 -3.109 -10.604 1.00 98.38 103 PRO A N 1
ATOM 837 C CA . PRO A 1 103 ? -0.098 -2.234 -11.154 1.00 98.38 103 PRO A CA 1
ATOM 838 C C . PRO A 1 103 ? -0.708 -0.942 -11.713 1.00 98.38 103 PRO A C 1
ATOM 840 O O . PRO A 1 103 ? -1.895 -0.904 -12.056 1.00 98.38 103 PRO A O 1
ATOM 843 N N . PHE A 1 104 ? 0.110 0.099 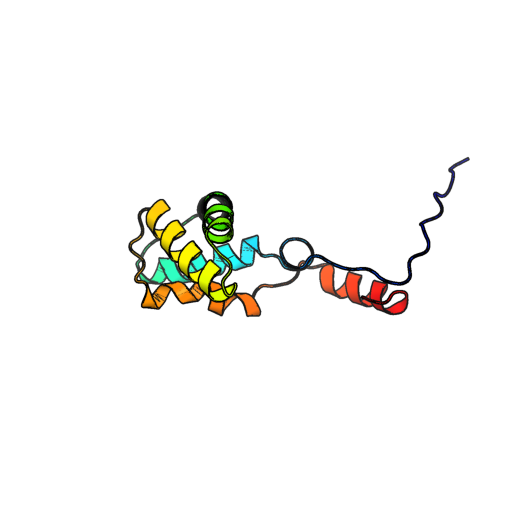-11.875 1.00 98.31 104 PHE A N 1
ATOM 844 C CA . PHE A 1 104 ? -0.302 1.259 -12.665 1.00 98.31 104 PHE A CA 1
ATOM 845 C C . PHE A 1 104 ? -0.564 0.850 -14.124 1.00 98.31 104 PHE A C 1
ATOM 847 O O . PHE A 1 104 ? -0.019 -0.131 -14.640 1.00 98.31 104 PHE A O 1
ATOM 854 N N . SER A 1 105 ? -1.424 1.606 -14.812 1.00 97.94 105 SER A N 1
ATOM 855 C CA . SER A 1 105 ? -1.933 1.226 -16.141 1.00 97.94 105 SER A CA 1
ATOM 856 C C . SER A 1 105 ? -0.847 1.040 -17.208 1.00 97.94 105 SER A C 1
ATOM 858 O O . SER A 1 105 ? -1.030 0.279 -18.158 1.00 97.94 105 SER A O 1
ATOM 860 N N . ASP A 1 106 ? 0.287 1.721 -17.058 1.00 97.88 106 ASP A N 1
ATOM 861 C CA . ASP A 1 106 ? 1.420 1.698 -17.977 1.00 97.88 106 ASP A CA 1
ATOM 862 C C . ASP A 1 106 ? 2.506 0.682 -17.591 1.00 97.88 106 ASP A C 1
ATOM 864 O O . ASP A 1 106 ? 3.311 0.306 -18.448 1.00 97.88 106 ASP A O 1
ATOM 868 N N . THR A 1 107 ? 2.506 0.186 -16.349 1.00 98.25 107 THR A N 1
ATOM 869 C CA . THR A 1 107 ? 3.567 -0.657 -15.780 1.00 98.25 107 THR A CA 1
ATOM 870 C C . THR A 1 107 ? 3.885 -1.867 -16.653 1.00 98.25 107 THR A C 1
ATOM 872 O O . THR A 1 107 ? 5.033 -2.045 -17.053 1.00 98.25 107 THR A O 1
ATOM 875 N N . ASN A 1 108 ? 2.888 -2.682 -17.012 1.00 98.06 108 ASN A N 1
ATOM 876 C CA . ASN A 1 108 ? 3.136 -3.913 -17.773 1.00 98.06 108 ASN A CA 1
ATOM 877 C C . ASN A 1 108 ? 3.701 -3.616 -19.169 1.00 98.06 108 ASN A C 1
ATOM 879 O O . ASN A 1 108 ? 4.711 -4.196 -19.565 1.00 98.06 108 ASN A O 1
ATOM 883 N N . ALA A 1 109 ? 3.118 -2.654 -19.890 1.00 98.38 109 ALA A N 1
ATOM 884 C CA . ALA A 1 109 ? 3.594 -2.271 -21.219 1.00 98.38 109 ALA A CA 1
ATOM 885 C C . ALA A 1 109 ? 5.020 -1.685 -21.179 1.00 98.38 109 ALA A C 1
ATOM 887 O O . ALA A 1 109 ? 5.827 -1.924 -22.086 1.00 98.38 109 ALA A O 1
ATOM 888 N N . ALA A 1 110 ? 5.349 -0.927 -20.128 1.00 97.69 110 ALA A N 1
ATOM 889 C CA . ALA A 1 110 ? 6.683 -0.381 -19.914 1.00 97.69 110 ALA A CA 1
ATOM 890 C C . ALA A 1 110 ? 7.703 -1.486 -19.599 1.00 97.69 110 ALA A C 1
ATOM 892 O O . ALA A 1 110 ? 8.742 -1.556 -20.262 1.00 97.69 110 ALA A O 1
ATOM 893 N N . LEU A 1 111 ? 7.394 -2.382 -18.656 1.00 97.88 111 LEU A N 1
ATOM 894 C CA . LEU A 1 111 ? 8.266 -3.497 -18.280 1.00 97.88 111 LEU A CA 1
ATOM 895 C C . LEU A 1 111 ? 8.502 -4.450 -19.459 1.00 97.88 111 LEU A C 1
ATOM 897 O O . LEU A 1 111 ? 9.649 -4.771 -19.754 1.00 97.88 111 LEU A O 1
ATOM 901 N N . GLU A 1 112 ? 7.469 -4.812 -20.224 1.00 98.00 112 GLU A N 1
ATOM 902 C CA . GLU A 1 112 ? 7.616 -5.639 -21.433 1.00 98.00 112 GLU A CA 1
ATOM 903 C C . GLU A 1 112 ? 8.545 -5.005 -22.476 1.00 98.00 112 GLU A C 1
ATOM 905 O O . GLU A 1 112 ? 9.280 -5.694 -23.190 1.00 98.00 112 GLU A O 1
ATOM 910 N N . LYS A 1 113 ? 8.522 -3.675 -22.602 1.00 96.75 113 LYS A N 1
ATOM 911 C CA . LYS A 1 113 ? 9.407 -2.953 -23.518 1.00 96.75 113 LYS A CA 1
ATOM 912 C C . LYS A 1 113 ? 10.847 -2.917 -23.007 1.00 96.75 113 LYS A C 1
ATOM 914 O O . LYS A 1 113 ? 11.767 -3.018 -23.822 1.00 96.75 113 LYS A O 1
ATOM 919 N N . LEU A 1 114 ? 11.044 -2.761 -21.700 1.00 95.31 114 LEU A N 1
ATOM 920 C CA . LEU A 1 114 ? 12.364 -2.725 -21.069 1.00 95.31 114 LEU A CA 1
ATOM 921 C C . LEU A 1 114 ? 13.019 -4.112 -21.055 1.00 95.31 114 LEU A C 1
ATOM 923 O O . LEU A 1 114 ? 14.185 -4.222 -21.430 1.00 95.31 114 LEU A O 1
ATOM 927 N N . ALA A 1 115 ? 12.253 -5.168 -20.775 1.00 95.62 115 ALA A N 1
ATOM 928 C CA . ALA A 1 115 ? 12.718 -6.558 -20.747 1.00 95.62 115 ALA A CA 1
ATOM 929 C C . ALA A 1 115 ? 13.282 -7.047 -22.093 1.00 95.62 115 ALA A C 1
ATOM 931 O O . ALA A 1 115 ? 14.060 -7.993 -22.148 1.00 95.62 115 ALA A O 1
ATOM 932 N N . LYS A 1 116 ? 12.925 -6.392 -23.208 1.00 95.38 116 LYS A N 1
ATOM 933 C CA . LYS A 1 116 ? 13.490 -6.689 -24.539 1.00 95.38 116 LYS A CA 1
ATOM 934 C C . LYS A 1 116 ? 14.941 -6.234 -24.703 1.00 95.38 116 LYS A C 1
ATOM 936 O O . LYS A 1 116 ? 15.565 -6.580 -25.702 1.00 95.38 116 LYS A O 1
ATOM 941 N N . ARG A 1 117 ? 15.438 -5.370 -23.815 1.00 92.69 117 ARG A N 1
ATOM 942 C CA . ARG A 1 117 ? 16.727 -4.673 -23.969 1.00 92.69 117 ARG A CA 1
ATOM 943 C C . ARG A 1 117 ? 17.619 -4.766 -22.741 1.00 92.69 117 ARG A C 1
ATOM 945 O O . ARG A 1 117 ? 18.828 -4.641 -22.892 1.00 92.69 117 ARG A O 1
ATOM 952 N N . TYR A 1 118 ? 17.026 -4.948 -21.570 1.00 93.25 118 TYR A N 1
ATOM 953 C CA . TYR A 1 118 ? 17.705 -4.937 -20.284 1.00 93.25 118 TYR A CA 1
ATOM 954 C C . TYR A 1 118 ? 17.297 -6.161 -19.476 1.00 93.25 118 TYR A C 1
ATOM 956 O O . TYR A 1 118 ? 16.188 -6.674 -19.637 1.00 93.25 118 TYR A O 1
ATOM 964 N N . GLN A 1 119 ? 18.179 -6.588 -18.579 1.00 94.19 119 GLN A N 1
ATOM 965 C CA . GLN A 1 119 ? 17.794 -7.471 -17.491 1.00 94.19 119 GLN A CA 1
ATOM 966 C C . GLN A 1 119 ? 17.008 -6.646 -16.461 1.00 94.19 119 GLN A C 1
ATOM 968 O O . GLN A 1 119 ? 17.491 -5.602 -16.015 1.00 94.19 119 GLN A O 1
ATOM 973 N N . LEU A 1 120 ? 15.793 -7.090 -16.140 1.00 92.88 120 LEU A N 1
ATOM 974 C CA . LEU A 1 120 ? 14.952 -6.504 -15.091 1.00 92.88 120 LEU A CA 1
ATOM 975 C C . LEU A 1 120 ? 15.061 -7.328 -13.806 1.00 92.88 120 LEU A C 1
ATOM 977 O O . LEU A 1 120 ? 15.281 -8.557 -13.933 1.00 92.88 120 LEU A O 1
#

Foldseek 3Di:
DDPPPDDDDDAADDDDPDPTWFPVLCLQQVLLQVLLVVVVDHDDSCLRVVLLVVQLVVLPPPDDDDVLVSQLVSQCSSCVVVVHDDDSVSSSSSVVSVVVTHTDPCNVVVVVVVVVRHHD

pLDDT: mean 94.22, std 9.85, range [43.03, 98.5]

Sequence (120 aa):
METKKQMPQFEIITFDCYGTLIDWENGITNAFQKEASRDGKTFTKEEVIAAHIAIEPQVQAEFYQLYSNILAEVAQRMAKNLDWELSEERARFLADSLPSWQPFSDTNAALEKLAKRYQL